Protein AF-E8QV75-F1 (afdb_monomer_lite)

Structure (mmCIF, N/CA/C/O backbone):
data_AF-E8QV75-F1
#
_entry.id   AF-E8QV75-F1
#
loop_
_atom_site.group_PDB
_atom_site.id
_atom_site.type_symbol
_atom_site.label_atom_id
_atom_site.label_alt_id
_atom_site.label_comp_id
_atom_site.label_asym_id
_atom_site.label_entity_id
_atom_site.label_seq_id
_atom_site.pdbx_PDB_ins_code
_atom_site.Cartn_x
_atom_site.Cartn_y
_atom_site.Cartn_z
_atom_site.occupancy
_atom_site.B_iso_or_equiv
_atom_site.auth_seq_id
_atom_site.auth_comp_id
_atom_site.auth_asym_id
_atom_site.auth_atom_id
_atom_site.pdbx_PDB_model_num
ATOM 1 N N . MET A 1 1 ? -1.898 -1.898 14.524 1.00 88.56 1 MET A N 1
ATOM 2 C CA . MET A 1 1 ? -2.535 -1.051 13.499 1.00 88.56 1 MET A CA 1
ATOM 3 C C . MET A 1 1 ? -1.989 -1.445 12.137 1.00 88.56 1 MET A C 1
ATOM 5 O O . MET A 1 1 ? -0.812 -1.779 12.062 1.00 88.56 1 MET A O 1
ATOM 9 N N . LEU A 1 2 ? -2.833 -1.435 11.109 1.00 92.75 2 LEU A N 1
ATOM 10 C CA . LEU A 1 2 ? -2.502 -1.723 9.718 1.00 92.75 2 LEU A CA 1
ATOM 11 C C . LEU A 1 2 ? -2.796 -0.472 8.886 1.00 92.75 2 LEU A C 1
ATOM 13 O O . LEU A 1 2 ? -3.930 -0.002 8.875 1.00 92.75 2 LEU A O 1
ATOM 17 N N . VAL A 1 3 ? -1.783 0.067 8.211 1.00 93.75 3 VAL A N 1
ATOM 18 C CA . VAL A 1 3 ? -1.945 1.204 7.297 1.00 93.75 3 VAL A CA 1
ATOM 19 C C . VAL A 1 3 ? -2.063 0.659 5.880 1.00 93.75 3 VAL A C 1
ATOM 21 O O . VAL A 1 3 ? -1.217 -0.124 5.452 1.00 93.75 3 VAL A O 1
ATOM 24 N N . VAL A 1 4 ? -3.118 1.048 5.172 1.00 94.06 4 VAL A N 1
ATOM 25 C CA . VAL A 1 4 ? -3.454 0.528 3.845 1.00 94.06 4 VAL A CA 1
ATOM 26 C C . VAL A 1 4 ? -3.567 1.688 2.865 1.00 94.06 4 VAL A C 1
ATOM 28 O O . VAL A 1 4 ? -4.321 2.634 3.101 1.00 94.06 4 VAL A O 1
ATOM 31 N N . GLY A 1 5 ? -2.829 1.600 1.759 1.00 92.62 5 GLY A N 1
ATOM 32 C CA . GLY A 1 5 ? -3.010 2.485 0.614 1.00 92.62 5 GLY A CA 1
ATOM 33 C C . GLY A 1 5 ? -4.380 2.264 -0.016 1.00 92.62 5 GLY A C 1
ATOM 34 O O . GLY A 1 5 ? -4.774 1.129 -0.277 1.00 92.62 5 GLY A O 1
ATOM 35 N N . LYS A 1 6 ? -5.135 3.343 -0.202 1.00 92.88 6 LYS A N 1
ATOM 36 C CA . LYS A 1 6 ? -6.418 3.328 -0.898 1.00 92.88 6 LYS A CA 1
ATOM 37 C C . LYS A 1 6 ? -6.435 4.487 -1.900 1.00 92.88 6 LYS A C 1
ATOM 39 O O . LYS A 1 6 ? -6.230 5.628 -1.480 1.00 92.88 6 LYS A O 1
ATOM 44 N N . PRO A 1 7 ? -6.629 4.231 -3.204 1.00 90.31 7 PRO A N 1
ATOM 45 C CA . PRO A 1 7 ? -6.713 5.293 -4.199 1.00 90.31 7 PRO A CA 1
ATOM 46 C C . PRO A 1 7 ? -8.009 6.095 -4.031 1.00 90.31 7 PRO A C 1
ATOM 48 O O . PRO A 1 7 ? -8.916 5.704 -3.289 1.00 90.31 7 PRO A O 1
ATOM 51 N N . ASN A 1 8 ? -8.126 7.221 -4.736 1.00 88.81 8 ASN A N 1
ATOM 52 C CA . ASN A 1 8 ? -9.360 8.005 -4.692 1.00 88.81 8 ASN A CA 1
ATOM 53 C C . ASN A 1 8 ? -10.611 7.217 -5.140 1.00 88.81 8 ASN A C 1
ATOM 55 O O . ASN A 1 8 ? -10.546 6.149 -5.757 1.00 88.81 8 ASN A O 1
ATOM 59 N N . GLU A 1 9 ? -11.782 7.777 -4.844 1.00 85.12 9 GLU A N 1
ATOM 60 C CA . GLU A 1 9 ? -13.081 7.148 -5.109 1.00 85.12 9 GLU A CA 1
ATOM 61 C C . GLU A 1 9 ? -13.368 6.910 -6.600 1.00 85.12 9 GLU A C 1
ATOM 63 O O . GLU A 1 9 ? -14.173 6.037 -6.925 1.00 85.12 9 GLU A O 1
ATOM 68 N N . ASN A 1 10 ? -12.663 7.591 -7.515 1.00 88.44 10 ASN A N 1
ATOM 69 C CA . ASN A 1 10 ? -12.804 7.353 -8.955 1.00 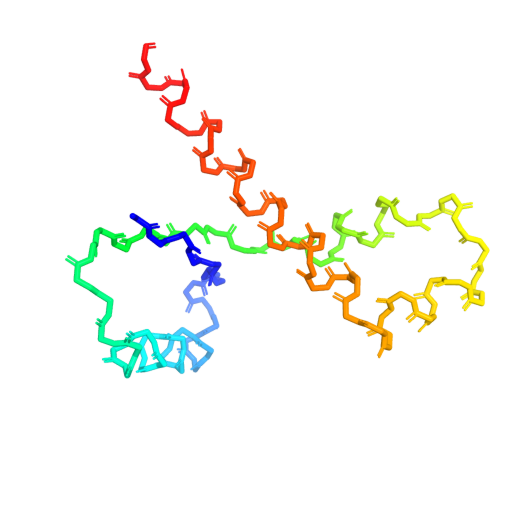88.44 10 ASN A CA 1
ATOM 70 C C . ASN A 1 10 ? -12.316 5.948 -9.356 1.00 88.44 10 ASN A C 1
ATOM 72 O O . ASN A 1 10 ? -12.701 5.446 -10.410 1.00 88.44 10 ASN A O 1
ATOM 76 N N . TYR A 1 11 ? -11.521 5.280 -8.512 1.00 87.62 11 TYR A N 1
ATOM 77 C CA . TYR A 1 11 ? -11.067 3.900 -8.700 1.00 87.62 11 TYR A CA 1
ATOM 78 C C . TYR A 1 11 ? -11.928 2.899 -7.909 1.00 87.62 11 TYR A C 1
ATOM 80 O O . TYR A 1 11 ? -11.422 2.094 -7.124 1.00 87.62 11 TYR A O 1
ATOM 88 N N . ALA A 1 12 ? -13.248 2.949 -8.113 1.00 88.56 12 ALA A N 1
ATOM 89 C CA . ALA A 1 12 ? -14.230 2.173 -7.351 1.00 88.56 12 ALA A CA 1
ATOM 90 C C . ALA A 1 12 ? -13.964 0.652 -7.334 1.00 88.56 12 ALA A C 1
ATOM 92 O O . ALA A 1 12 ? -14.027 0.041 -6.269 1.00 88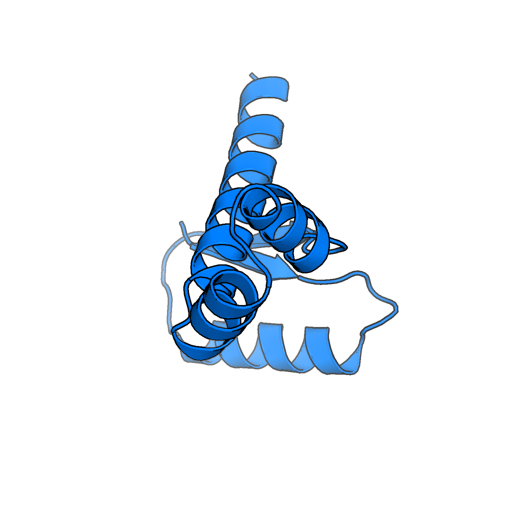.56 12 ALA A O 1
ATOM 93 N N . ASP A 1 13 ? -13.610 0.041 -8.472 1.00 92.44 13 ASP A N 1
ATOM 94 C CA . ASP A 1 13 ? -13.306 -1.402 -8.544 1.00 92.44 13 ASP A CA 1
ATOM 95 C C . ASP A 1 13 ? -12.083 -1.779 -7.691 1.00 92.44 13 ASP A C 1
ATOM 97 O O . ASP A 1 13 ? -12.132 -2.702 -6.876 1.00 92.44 13 ASP A O 1
ATOM 101 N N . THR A 1 14 ? -11.001 -1.003 -7.803 1.00 90.94 14 THR A N 1
ATOM 102 C CA . THR A 1 14 ? -9.791 -1.183 -6.991 1.00 90.94 14 THR A CA 1
ATOM 103 C C . THR A 1 14 ? -10.102 -1.034 -5.503 1.00 90.94 14 THR A C 1
ATOM 105 O O . THR A 1 14 ? -9.663 -1.857 -4.701 1.00 90.94 14 THR A O 1
ATOM 108 N N . ASN A 1 15 ? -10.916 -0.043 -5.133 1.00 91.94 15 ASN A N 1
ATOM 109 C CA . ASN A 1 15 ? -11.346 0.171 -3.753 1.00 91.94 15 ASN A CA 1
ATOM 110 C C . ASN A 1 15 ? -12.123 -1.027 -3.193 1.00 91.94 15 ASN A C 1
ATOM 112 O O . ASN A 1 15 ? -11.811 -1.493 -2.098 1.00 91.94 15 ASN A O 1
ATOM 116 N N . ILE A 1 16 ? -13.071 -1.575 -3.958 1.00 93.31 16 ILE A N 1
ATOM 117 C CA . ILE A 1 16 ? -13.835 -2.769 -3.564 1.00 93.31 16 ILE A CA 1
ATOM 118 C C . ILE A 1 16 ? -12.899 -3.962 -3.345 1.00 93.31 16 ILE A C 1
ATOM 120 O O . ILE A 1 16 ? -13.036 -4.690 -2.359 1.00 93.31 16 ILE A O 1
ATOM 124 N N . ARG A 1 17 ? -11.921 -4.158 -4.235 1.00 94.44 17 ARG A N 1
ATOM 125 C CA . ARG A 1 17 ? -10.952 -5.258 -4.135 1.00 94.44 17 ARG A CA 1
ATOM 126 C C . ARG A 1 17 ? -10.038 -5.118 -2.920 1.00 94.44 17 ARG A C 1
ATOM 128 O O . ARG A 1 17 ? -9.803 -6.115 -2.240 1.00 94.44 17 ARG A O 1
ATOM 135 N N . ILE A 1 18 ? -9.564 -3.907 -2.624 1.00 92.81 18 ILE A N 1
ATOM 136 C CA . ILE A 1 18 ? -8.753 -3.622 -1.431 1.00 92.81 18 ILE A CA 1
ATOM 137 C C . ILE A 1 18 ? -9.567 -3.904 -0.169 1.00 92.81 18 ILE A C 1
ATOM 139 O O . ILE A 1 18 ? -9.119 -4.647 0.700 1.00 92.81 18 ILE A O 1
ATOM 143 N N . GLU A 1 19 ? -10.788 -3.379 -0.074 1.00 91.31 19 GLU A N 1
ATOM 144 C CA . GLU A 1 19 ? -11.649 -3.604 1.091 1.00 91.31 19 GLU A CA 1
ATOM 145 C C . GLU A 1 19 ? -11.984 -5.082 1.288 1.00 91.31 19 GLU A C 1
ATOM 147 O O . GLU A 1 19 ? -11.975 -5.578 2.417 1.00 91.31 19 GLU A O 1
ATOM 152 N N . HIS A 1 20 ? -12.256 -5.803 0.200 1.00 93.62 20 HIS A N 1
ATOM 153 C CA . HIS A 1 20 ? -12.469 -7.243 0.250 1.00 93.62 20 HIS A CA 1
ATOM 154 C C . HIS A 1 20 ? -11.222 -7.973 0.757 1.00 93.62 20 HIS A C 1
ATOM 156 O O . HIS A 1 20 ? -11.329 -8.799 1.659 1.00 93.62 20 HIS A O 1
ATOM 162 N N . PHE A 1 21 ? -10.042 -7.636 0.234 1.00 93.69 21 PHE A N 1
ATOM 163 C CA . PHE A 1 21 ? -8.785 -8.245 0.656 1.00 93.69 21 PHE A CA 1
ATOM 164 C C . PHE A 1 21 ? -8.510 -8.016 2.144 1.00 93.69 21 PHE A C 1
ATOM 166 O O . PHE A 1 21 ? -8.221 -8.964 2.867 1.00 93.69 21 PHE A O 1
ATOM 173 N N . ILE A 1 22 ? -8.674 -6.787 2.633 1.00 92.81 22 ILE A N 1
ATOM 174 C CA . ILE A 1 22 ? -8.446 -6.461 4.044 1.00 92.81 22 ILE A CA 1
ATOM 175 C C . ILE A 1 22 ? -9.391 -7.234 4.973 1.00 92.81 22 ILE A C 1
ATOM 177 O O . ILE A 1 22 ? -8.960 -7.679 6.036 1.00 92.81 22 ILE A O 1
ATOM 181 N N . LYS A 1 23 ? -10.643 -7.476 4.560 1.00 90.31 23 LYS A N 1
ATOM 182 C CA . LYS A 1 23 ? -11.571 -8.337 5.315 1.00 90.31 23 LYS A CA 1
ATOM 183 C C . LYS A 1 23 ? -11.076 -9.783 5.435 1.00 90.31 23 LYS A C 1
ATOM 185 O O . LYS A 1 23 ? -11.376 -10.428 6.433 1.00 90.31 23 LYS A O 1
ATOM 190 N N . LEU A 1 24 ? -10.321 -10.290 4.457 1.00 93.62 24 LEU A N 1
ATOM 191 C CA . LEU A 1 24 ? -9.770 -11.652 4.480 1.00 93.62 24 LEU A CA 1
ATOM 192 C C . LEU A 1 24 ? -8.549 -11.801 5.396 1.00 93.62 24 LEU A C 1
ATOM 194 O O . LEU A 1 24 ? -8.279 -12.903 5.860 1.00 93.62 24 LEU A O 1
ATOM 198 N N . VAL A 1 25 ? -7.809 -10.719 5.659 1.00 90.44 25 VAL A N 1
ATOM 199 C CA . VAL A 1 25 ? -6.573 -10.752 6.466 1.00 90.44 25 VAL A CA 1
ATOM 200 C C . VAL A 1 25 ? -6.849 -11.043 7.957 1.00 90.44 25 VAL A C 1
ATOM 202 O O . VAL A 1 25 ? -5.917 -11.373 8.683 1.00 90.44 25 VAL A O 1
ATOM 205 N N . ASP A 1 26 ? -8.107 -10.953 8.418 1.00 85.75 26 ASP A N 1
ATOM 206 C CA . ASP A 1 26 ? -8.526 -11.134 9.827 1.00 85.75 26 ASP A CA 1
ATOM 207 C C . ASP A 1 26 ? -7.636 -10.361 10.823 1.00 85.75 26 ASP A C 1
ATOM 209 O O . ASP A 1 26 ? -7.189 -10.852 11.865 1.00 85.75 26 ASP A O 1
ATOM 213 N N . PHE A 1 27 ? -7.318 -9.112 10.478 1.00 92.75 27 PHE A N 1
ATOM 214 C CA . PHE A 1 27 ? -6.489 -8.269 11.324 1.00 92.75 27 PHE A CA 1
ATOM 215 C C . PHE A 1 27 ? -7.324 -7.653 12.452 1.00 92.75 27 PHE A C 1
ATOM 217 O O . PHE A 1 27 ? -8.194 -6.821 12.214 1.00 92.75 27 PHE A O 1
ATOM 224 N N . LYS A 1 28 ? -7.026 -8.023 13.701 1.00 91.25 28 LYS A N 1
ATOM 225 C CA . LYS A 1 28 ? -7.784 -7.577 14.889 1.00 91.25 28 LYS A CA 1
ATOM 226 C C . LYS A 1 28 ? -7.462 -6.160 15.377 1.00 91.25 28 LYS A C 1
ATOM 228 O O . LYS A 1 28 ? -8.062 -5.699 16.343 1.00 91.25 28 LYS A O 1
ATOM 233 N N . GLY A 1 29 ? -6.473 -5.494 14.783 1.00 91.56 29 GLY A N 1
ATOM 234 C CA . GLY A 1 29 ? -6.105 -4.124 15.142 1.00 91.56 29 GLY A CA 1
ATOM 235 C C . GLY A 1 29 ? -6.830 -3.074 14.300 1.00 91.56 29 GLY A C 1
ATOM 236 O O . GLY A 1 29 ? -7.532 -3.393 13.349 1.00 91.56 29 GLY A O 1
ATOM 237 N N . GLU A 1 30 ? -6.598 -1.801 14.617 1.00 92.31 30 GLU A N 1
ATOM 238 C CA . GLU A 1 30 ? -7.099 -0.680 13.814 1.00 92.31 30 GLU A CA 1
ATOM 239 C C . GLU A 1 30 ? -6.550 -0.728 12.383 1.00 92.31 30 GLU A C 1
ATOM 241 O O . GLU A 1 30 ? -5.345 -0.924 12.186 1.00 92.31 30 GLU A O 1
ATOM 246 N N . ILE A 1 31 ? -7.432 -0.528 11.405 1.00 93.00 31 ILE A N 1
ATOM 247 C CA . ILE A 1 31 ? -7.093 -0.393 9.989 1.00 93.00 31 ILE A CA 1
ATOM 248 C C . ILE A 1 31 ? -7.272 1.073 9.607 1.00 93.00 31 IL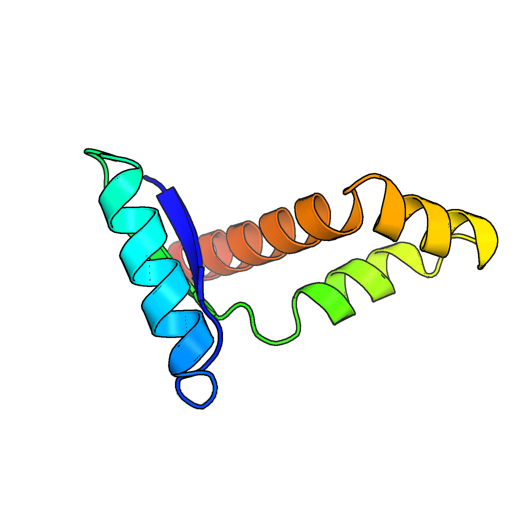E A C 1
ATOM 250 O O . ILE A 1 31 ? -8.362 1.624 9.752 1.00 93.00 31 ILE A O 1
ATOM 254 N N . VAL A 1 32 ? -6.211 1.686 9.091 1.00 93.75 32 VAL A N 1
ATOM 255 C CA . VAL A 1 32 ? -6.201 3.083 8.656 1.00 93.75 32 VAL A CA 1
ATOM 256 C C . VAL A 1 32 ? -5.980 3.132 7.152 1.00 93.75 32 VAL A C 1
ATOM 258 O O . VAL A 1 32 ? -4.965 2.649 6.652 1.00 93.75 32 VAL A O 1
ATOM 261 N N . PHE A 1 33 ? -6.919 3.741 6.433 1.00 92.69 33 PHE A N 1
ATOM 262 C CA . PHE A 1 33 ? -6.792 3.965 4.997 1.00 92.69 33 PHE A CA 1
ATOM 263 C C . PHE A 1 33 ? -6.144 5.317 4.722 1.00 92.69 33 PHE A C 1
ATOM 265 O O . PHE A 1 33 ? -6.553 6.338 5.276 1.00 92.69 33 PHE A O 1
ATOM 272 N N . ILE A 1 34 ? -5.146 5.320 3.846 1.00 93.56 34 ILE A N 1
ATOM 273 C CA . ILE A 1 34 ? -4.404 6.513 3.446 1.00 93.56 34 ILE A CA 1
ATOM 274 C C . ILE A 1 34 ? -4.446 6.631 1.936 1.00 93.56 34 ILE A C 1
ATOM 276 O O . ILE A 1 34 ? -4.302 5.636 1.231 1.00 93.56 34 ILE A O 1
ATOM 280 N N . ASN A 1 35 ? -4.621 7.859 1.451 1.00 89.62 35 ASN A N 1
ATOM 281 C CA . ASN A 1 35 ? -4.612 8.123 0.023 1.00 89.62 35 ASN A CA 1
ATOM 282 C C . ASN A 1 35 ? -3.278 7.665 -0.593 1.00 89.62 35 ASN A C 1
ATOM 284 O O . ASN A 1 35 ? -2.210 8.148 -0.205 1.00 89.62 35 ASN A O 1
ATOM 288 N N . GLU A 1 36 ? -3.364 6.738 -1.542 1.00 86.94 36 GLU A N 1
ATOM 289 C CA . GLU A 1 36 ? -2.233 6.172 -2.279 1.00 86.94 36 GLU A CA 1
ATOM 290 C C . GLU A 1 36 ? -1.939 6.912 -3.593 1.00 86.94 36 GLU A C 1
ATOM 292 O O . GLU A 1 36 ? -0.914 6.663 -4.222 1.00 86.94 36 GLU A O 1
ATOM 297 N N . ASP A 1 37 ? -2.780 7.865 -4.001 1.00 86.56 37 ASP A N 1
ATOM 298 C CA . ASP A 1 37 ? -2.605 8.584 -5.260 1.00 86.56 37 ASP A CA 1
ATOM 299 C C . ASP A 1 37 ? -1.162 9.120 -5.395 1.00 86.56 37 ASP A C 1
ATOM 301 O O . ASP A 1 37 ? -0.578 9.690 -4.462 1.00 86.56 37 ASP A O 1
ATOM 305 N N . SER A 1 38 ? -0.583 8.881 -6.574 1.00 81.88 38 SER A N 1
ATOM 306 C CA . SER A 1 38 ? 0.787 9.247 -6.968 1.00 81.88 38 SER A CA 1
ATOM 307 C C . SER A 1 38 ? 1.939 8.587 -6.190 1.00 81.88 38 SER A C 1
ATOM 309 O O . SER A 1 38 ? 3.092 8.876 -6.501 1.00 81.88 38 SER A O 1
ATOM 311 N N . SER A 1 39 ? 1.687 7.661 -5.255 1.00 78.25 39 SER A N 1
ATOM 312 C CA . SER A 1 39 ? 2.747 6.995 -4.468 1.00 78.25 39 SER A CA 1
ATOM 313 C C . SER A 1 39 ? 3.791 6.290 -5.345 1.00 78.25 39 SER A C 1
ATOM 315 O O . SER A 1 39 ? 4.989 6.373 -5.089 1.00 78.25 39 SER A O 1
ATOM 317 N N . SER A 1 40 ? 3.346 5.651 -6.428 1.00 74.44 40 SER A N 1
ATOM 318 C CA . SER A 1 40 ? 4.211 4.954 -7.384 1.00 74.44 40 SER A CA 1
ATOM 319 C C . SER A 1 40 ? 5.075 5.906 -8.211 1.00 74.44 40 SER A C 1
ATOM 321 O O . SER A 1 40 ? 6.181 5.535 -8.602 1.00 74.44 40 SER A O 1
ATOM 323 N N . ILE A 1 41 ? 4.604 7.135 -8.451 1.00 79.31 41 ILE A N 1
ATOM 324 C CA . ILE A 1 41 ? 5.365 8.187 -9.136 1.00 79.31 41 ILE A CA 1
ATOM 325 C C . ILE A 1 41 ? 6.444 8.718 -8.191 1.00 79.31 41 ILE A C 1
ATOM 327 O O . ILE A 1 41 ? 7.612 8.713 -8.561 1.00 79.31 41 ILE A O 1
ATOM 331 N N . GLU A 1 42 ? 6.086 9.050 -6.950 1.00 79.12 42 GLU A N 1
ATOM 332 C CA . GLU A 1 42 ? 7.027 9.511 -5.916 1.00 79.12 42 GLU A CA 1
ATOM 333 C C . GLU A 1 42 ? 8.101 8.451 -5.611 1.00 79.12 42 GLU A C 1
ATOM 335 O O . GLU A 1 42 ? 9.299 8.735 -5.562 1.00 79.12 42 GLU A O 1
ATOM 340 N N . ALA A 1 43 ? 7.704 7.182 -5.487 1.00 79.00 43 ALA A N 1
ATOM 341 C CA . ALA A 1 43 ? 8.634 6.068 -5.314 1.00 79.00 43 ALA 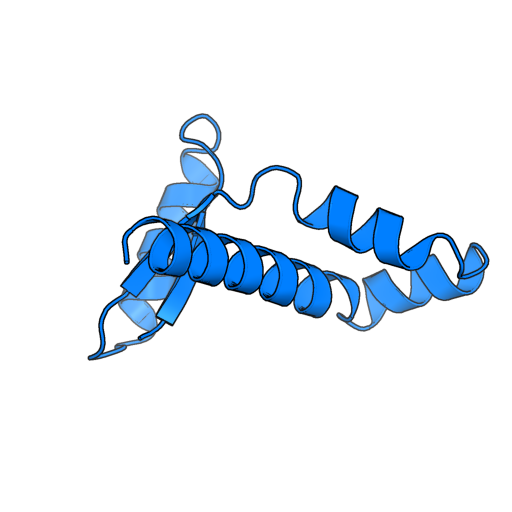A CA 1
ATOM 342 C C . ALA A 1 43 ? 9.576 5.904 -6.522 1.00 79.00 43 ALA A C 1
ATOM 344 O O . ALA A 1 43 ? 10.735 5.517 -6.379 1.00 79.00 43 ALA A O 1
ATOM 345 N N . CYS A 1 44 ? 9.088 6.216 -7.720 1.00 74.19 44 CYS A N 1
ATOM 346 C CA . CYS A 1 44 ? 9.834 6.166 -8.970 1.00 74.19 44 CYS A CA 1
ATOM 347 C C . CYS A 1 44 ? 10.793 7.365 -9.136 1.00 74.19 44 CYS A C 1
ATOM 349 O O . CYS A 1 44 ? 11.879 7.181 -9.699 1.00 74.19 44 CYS A O 1
ATOM 351 N N . GLU A 1 45 ? 10.435 8.546 -8.621 1.00 76.88 45 GLU A N 1
ATOM 352 C CA . GLU A 1 45 ? 11.292 9.738 -8.489 1.00 76.88 45 GLU A CA 1
ATOM 353 C C . GLU A 1 45 ? 12.440 9.488 -7.506 1.00 76.88 45 GLU A C 1
ATOM 355 O O . GLU A 1 45 ? 13.605 9.726 -7.825 1.00 76.88 45 GLU A O 1
ATOM 360 N N . ASN A 1 46 ? 12.149 8.846 -6.371 1.00 67.19 46 ASN A N 1
ATOM 361 C CA . ASN A 1 46 ? 13.165 8.401 -5.413 1.00 67.19 46 ASN A CA 1
ATOM 362 C C . ASN A 1 46 ? 14.191 7.426 -6.013 1.00 67.19 46 ASN A C 1
ATOM 364 O O . ASN A 1 46 ? 15.242 7.206 -5.422 1.00 67.19 46 ASN A O 1
ATOM 368 N N . LEU A 1 47 ? 13.922 6.843 -7.184 1.00 70.06 47 LEU A N 1
ATOM 369 C CA . LEU A 1 47 ? 14.826 5.946 -7.902 1.00 70.06 47 LEU A CA 1
ATOM 370 C C . LEU A 1 47 ? 15.505 6.617 -9.107 1.00 70.06 47 LEU A C 1
ATOM 372 O O . LEU A 1 47 ? 16.234 5.942 -9.830 1.00 70.06 47 LEU A O 1
ATOM 376 N N . GLU A 1 48 ? 15.299 7.912 -9.365 1.00 67.88 48 GLU A N 1
ATOM 377 C CA . GLU A 1 48 ? 15.859 8.595 -10.545 1.00 67.88 48 GLU A CA 1
ATOM 378 C C . GLU A 1 48 ? 17.382 8.699 -10.552 1.00 67.88 48 GLU A C 1
ATOM 380 O O . GLU A 1 48 ?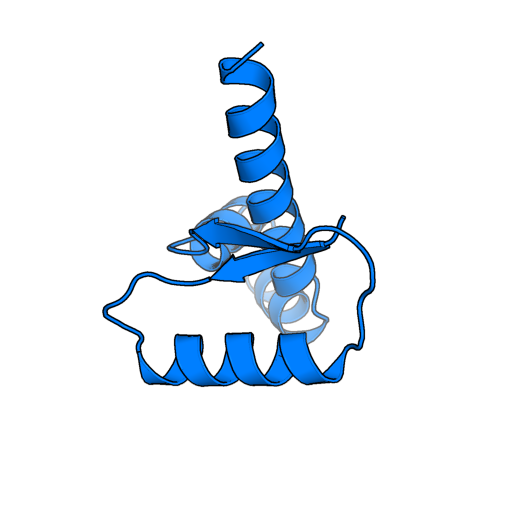 17.987 8.715 -11.625 1.00 67.88 48 GLU A O 1
ATOM 385 N N . TYR A 1 49 ? 18.020 8.669 -9.379 1.00 69.31 49 TYR A N 1
ATOM 386 C CA . TYR A 1 49 ? 19.479 8.576 -9.280 1.00 69.31 49 TYR A CA 1
ATOM 387 C C . TYR A 1 49 ? 20.025 7.246 -9.838 1.00 69.31 49 TYR A C 1
ATOM 389 O O . TYR A 1 49 ? 21.220 7.120 -10.115 1.00 69.31 49 TYR A O 1
ATOM 397 N N . LEU A 1 50 ? 19.169 6.234 -10.018 1.00 63.41 50 LEU A N 1
ATOM 398 C CA . LEU A 1 50 ? 19.529 4.957 -10.614 1.00 63.41 50 LEU A CA 1
ATOM 399 C C . LEU A 1 50 ? 19.383 5.021 -12.139 1.00 63.41 50 LEU A C 1
ATOM 401 O O . LEU A 1 50 ? 18.327 5.342 -12.683 1.00 63.41 50 LEU A O 1
ATOM 405 N N . GLY A 1 51 ? 20.423 4.603 -12.865 1.00 72.75 51 GLY A N 1
ATOM 406 C CA . GLY A 1 51 ? 20.345 4.459 -14.322 1.00 72.75 51 GLY A CA 1
ATOM 407 C C . GLY A 1 51 ? 19.180 3.555 -14.770 1.00 72.75 51 GLY A C 1
ATOM 408 O O . GLY A 1 51 ? 18.785 2.628 -14.059 1.00 72.75 51 GLY A O 1
ATOM 409 N N . ARG A 1 52 ? 18.659 3.769 -15.992 1.00 71.88 52 ARG A N 1
ATOM 410 C CA . ARG A 1 52 ? 17.448 3.105 -16.548 1.00 71.88 52 ARG A CA 1
ATOM 411 C C . ARG A 1 52 ? 17.358 1.589 -16.300 1.00 71.88 52 ARG A C 1
ATOM 413 O O . ARG A 1 52 ? 16.271 1.061 -16.077 1.00 71.88 52 ARG A O 1
ATOM 420 N N . LYS A 1 53 ? 18.491 0.875 -16.339 1.00 71.25 53 LYS A N 1
ATOM 421 C CA . LYS A 1 53 ? 18.566 -0.579 -16.106 1.00 71.25 53 LYS A CA 1
ATOM 422 C C . LYS A 1 53 ? 18.193 -0.966 -14.667 1.00 71.25 53 LYS A C 1
ATOM 424 O O . LYS A 1 53 ? 17.476 -1.944 -14.480 1.00 71.25 53 LYS A O 1
ATOM 429 N N . ASN A 1 54 ? 18.645 -0.190 -13.685 1.00 70.38 54 ASN A N 1
ATOM 430 C CA . ASN A 1 54 ? 18.384 -0.418 -12.264 1.00 70.38 54 ASN A CA 1
ATOM 431 C C . ASN A 1 54 ? 16.951 -0.031 -11.883 1.00 70.38 54 ASN A C 1
ATOM 433 O O . ASN A 1 54 ? 16.324 -0.750 -11.116 1.00 70.38 54 ASN A O 1
ATOM 437 N N . LYS A 1 55 ? 16.385 1.014 -12.501 1.00 69.81 55 LYS A N 1
ATOM 438 C CA . LYS A 1 55 ? 14.965 1.374 -12.338 1.00 69.81 55 LYS A CA 1
ATOM 439 C C . LYS A 1 55 ? 14.030 0.238 -12.770 1.00 69.81 55 LYS A C 1
ATOM 441 O O . LYS A 1 55 ? 13.113 -0.135 -12.051 1.00 69.81 55 LYS A O 1
ATOM 446 N N . ARG A 1 56 ? 14.321 -0.394 -13.914 1.00 70.50 56 ARG A N 1
ATOM 447 C CA . ARG A 1 56 ? 13.565 -1.563 -14.396 1.00 70.50 56 ARG A CA 1
ATOM 448 C C . ARG A 1 56 ? 13.725 -2.795 -13.497 1.00 70.50 56 ARG A C 1
ATOM 450 O O . ARG A 1 56 ? 12.796 -3.587 -13.396 1.00 70.50 56 ARG A O 1
ATOM 457 N N . LEU A 1 57 ? 14.889 -2.968 -12.870 1.00 72.81 57 LEU A N 1
ATOM 458 C CA . LEU A 1 57 ? 15.104 -4.028 -11.882 1.00 72.81 57 LEU A CA 1
ATOM 459 C C . LEU A 1 57 ? 14.298 -3.769 -10.604 1.00 72.81 57 LEU A C 1
ATOM 461 O O . LEU A 1 57 ? 13.623 -4.686 -10.163 1.00 72.81 57 LEU A O 1
ATOM 465 N N . ALA A 1 58 ? 14.278 -2.527 -10.108 1.00 67.56 58 ALA A N 1
ATOM 466 C CA . ALA A 1 58 ? 13.524 -2.125 -8.916 1.00 67.56 58 ALA A CA 1
ATOM 467 C C . ALA A 1 58 ? 11.996 -2.303 -9.055 1.00 67.56 58 ALA A C 1
ATOM 469 O O . ALA A 1 58 ? 11.289 -2.532 -8.077 1.00 67.56 58 ALA A O 1
ATOM 470 N N . ILE A 1 59 ? 11.474 -2.199 -10.281 1.00 71.44 59 ILE A N 1
ATOM 471 C CA . ILE A 1 59 ? 10.074 -2.531 -10.591 1.00 71.44 59 ILE A CA 1
ATOM 472 C C . ILE A 1 59 ? 9.858 -4.048 -10.537 1.00 71.44 59 ILE A C 1
ATOM 474 O O . ILE A 1 59 ? 8.828 -4.522 -10.077 1.00 71.44 59 ILE A O 1
ATOM 478 N N . LYS A 1 60 ? 10.823 -4.828 -11.033 1.00 76.50 60 LYS A N 1
ATOM 479 C CA . LYS A 1 60 ? 10.690 -6.281 -11.179 1.00 76.50 60 LYS A CA 1
ATOM 480 C C . LYS A 1 60 ? 10.952 -7.044 -9.875 1.00 76.50 60 LYS A C 1
ATOM 482 O O . LYS A 1 60 ? 10.492 -8.173 -9.747 1.00 76.50 60 LYS A O 1
ATOM 487 N N . ASP A 1 61 ? 11.708 -6.462 -8.948 1.00 83.12 61 ASP A N 1
ATOM 488 C CA . ASP A 1 61 ? 12.091 -7.081 -7.674 1.00 83.12 61 ASP A CA 1
ATOM 489 C C . ASP A 1 61 ? 11.213 -6.655 -6.479 1.00 83.12 61 ASP A C 1
ATOM 491 O O . ASP A 1 61 ? 11.459 -7.105 -5.362 1.00 83.12 61 ASP A O 1
ATOM 495 N N . GLY A 1 62 ? 10.187 -5.822 -6.705 1.00 81.44 62 GLY A N 1
ATOM 496 C CA . GLY A 1 62 ? 9.244 -5.369 -5.673 1.00 81.44 62 GLY A CA 1
ATOM 497 C C . GLY A 1 62 ? 9.757 -4.224 -4.788 1.00 81.44 62 GLY A C 1
ATOM 498 O O . GLY A 1 62 ? 9.071 -3.808 -3.849 1.00 81.44 62 GLY A O 1
ATOM 499 N N . ARG A 1 63 ? 10.945 -3.663 -5.068 1.00 84.88 63 ARG A N 1
ATOM 500 C CA . ARG A 1 63 ? 11.446 -2.479 -4.344 1.00 84.88 63 ARG A CA 1
ATOM 501 C C . ARG A 1 63 ? 10.551 -1.266 -4.539 1.00 84.88 63 ARG A C 1
ATOM 503 O O . ARG A 1 63 ? 10.372 -0.507 -3.591 1.00 84.88 63 ARG A O 1
ATOM 510 N N . LEU A 1 64 ? 9.987 -1.085 -5.734 1.00 82.25 64 LEU A N 1
ATOM 511 C CA . LEU A 1 64 ? 9.058 0.015 -5.995 1.00 82.25 64 LEU A CA 1
ATOM 512 C C . LEU A 1 64 ? 7.807 -0.078 -5.104 1.00 82.25 64 LEU A C 1
ATOM 514 O O . LEU A 1 64 ? 7.385 0.930 -4.538 1.00 82.25 64 LEU A O 1
ATOM 518 N N . ASP A 1 65 ? 7.264 -1.282 -4.923 1.00 84.75 65 ASP A N 1
ATOM 519 C CA . ASP A 1 65 ? 6.091 -1.514 -4.072 1.00 84.75 65 ASP A CA 1
ATOM 520 C C . ASP A 1 65 ? 6.421 -1.229 -2.603 1.00 84.75 65 ASP A C 1
ATOM 522 O O . ASP A 1 65 ? 5.671 -0.546 -1.907 1.00 84.75 65 ASP A O 1
ATOM 526 N N . SER A 1 66 ? 7.598 -1.671 -2.147 1.00 89.12 66 SER A N 1
ATOM 527 C CA . SER A 1 66 ? 8.078 -1.394 -0.786 1.00 89.12 66 SER A CA 1
ATOM 528 C C . SER A 1 66 ? 8.265 0.107 -0.537 1.00 89.12 66 SER A C 1
ATOM 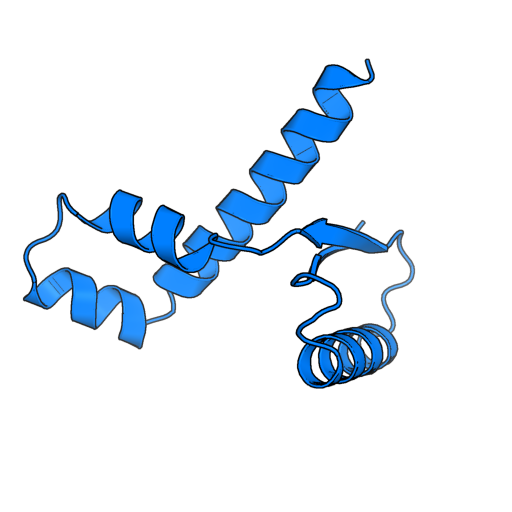530 O O . SER A 1 66 ? 7.880 0.613 0.513 1.00 89.12 66 SER A O 1
ATOM 532 N N . LEU A 1 67 ? 8.819 0.837 -1.510 1.00 88.00 67 LEU A N 1
ATOM 533 C CA . LEU A 1 67 ? 8.985 2.290 -1.422 1.00 88.00 67 LEU A CA 1
ATOM 534 C C . LEU A 1 67 ? 7.640 3.021 -1.414 1.00 88.00 67 LEU A C 1
ATOM 536 O O . LEU A 1 67 ? 7.468 3.970 -0.653 1.00 88.00 67 LEU A O 1
ATOM 540 N N . SER A 1 68 ? 6.677 2.551 -2.207 1.00 88.50 68 SER A N 1
ATOM 541 C CA . SER A 1 68 ? 5.317 3.098 -2.215 1.00 88.50 68 SER A CA 1
ATOM 542 C C . SER A 1 68 ? 4.642 2.895 -0.852 1.00 88.50 68 SER A C 1
ATOM 544 O O . SER A 1 68 ? 4.078 3.837 -0.297 1.00 88.50 68 SER A O 1
ATOM 546 N N . ALA A 1 69 ? 4.785 1.707 -0.251 1.00 91.81 69 ALA A N 1
ATOM 547 C CA . ALA A 1 69 ? 4.299 1.419 1.099 1.00 91.81 69 ALA A CA 1
ATOM 548 C C . ALA A 1 69 ? 4.954 2.311 2.170 1.00 91.81 69 ALA A C 1
ATOM 550 O O . ALA A 1 69 ? 4.261 2.804 3.063 1.00 91.81 69 ALA A O 1
ATOM 551 N N . CYS A 1 70 ? 6.262 2.574 2.064 1.00 91.31 70 CYS A N 1
ATOM 552 C CA . CYS A 1 70 ? 6.941 3.535 2.936 1.00 91.31 70 CYS A CA 1
ATOM 553 C C . CYS A 1 70 ? 6.358 4.947 2.793 1.00 91.31 70 CYS A C 1
ATOM 555 O O . CYS A 1 70 ? 6.031 5.561 3.805 1.00 91.31 70 CYS A O 1
ATOM 557 N N . GLY A 1 71 ? 6.152 5.436 1.566 1.00 89.94 71 GLY A N 1
ATOM 558 C CA . GLY A 1 71 ? 5.549 6.754 1.332 1.00 89.94 71 GLY A CA 1
ATOM 559 C C . GLY A 1 71 ? 4.141 6.876 1.927 1.00 89.94 71 GLY A C 1
ATOM 560 O O . GLY A 1 71 ? 3.805 7.879 2.557 1.00 89.94 71 GLY A O 1
ATOM 561 N N . ILE A 1 72 ? 3.325 5.823 1.821 1.00 92.56 72 ILE A N 1
ATOM 562 C CA . ILE A 1 72 ? 1.998 5.761 2.456 1.00 92.56 72 ILE A CA 1
ATOM 563 C C . ILE A 1 72 ? 2.112 5.855 3.989 1.00 92.56 72 ILE A C 1
ATOM 565 O O . ILE A 1 72 ? 1.358 6.597 4.627 1.00 92.56 72 ILE A O 1
ATOM 569 N N . LEU A 1 73 ? 3.065 5.139 4.592 1.00 92.81 73 LEU A N 1
ATOM 570 C CA . LEU A 1 73 ? 3.302 5.186 6.036 1.00 92.81 73 LEU A CA 1
ATOM 571 C C . LEU A 1 73 ? 3.806 6.563 6.495 1.00 92.81 73 LEU A C 1
ATOM 573 O O . LEU A 1 73 ? 3.357 7.072 7.521 1.00 92.81 73 LEU A O 1
ATOM 577 N N . GLU A 1 74 ? 4.692 7.200 5.734 1.00 91.19 74 GLU A N 1
ATOM 578 C CA . GLU A 1 74 ? 5.163 8.560 6.012 1.00 91.19 74 GLU A CA 1
ATOM 579 C C . GLU A 1 74 ? 4.011 9.571 5.989 1.00 91.19 74 GLU A C 1
ATOM 581 O O . GLU A 1 74 ? 3.890 10.386 6.908 1.00 91.19 74 GLU A O 1
ATOM 586 N N . ARG A 1 75 ? 3.109 9.477 5.000 1.00 91.19 75 ARG A N 1
ATOM 587 C CA . ARG A 1 75 ? 1.887 10.299 4.932 1.00 91.19 75 ARG A CA 1
ATOM 588 C C . ARG A 1 75 ? 1.017 10.113 6.178 1.00 91.19 75 ARG A C 1
ATOM 590 O O . ARG A 1 75 ? 0.522 11.100 6.723 1.00 91.19 75 ARG A O 1
ATOM 597 N N . TYR A 1 76 ? 0.859 8.879 6.663 1.00 93.44 76 TYR A N 1
ATOM 598 C CA . TYR A 1 76 ? 0.164 8.611 7.925 1.00 93.44 76 TYR A CA 1
ATOM 599 C C . TYR A 1 76 ? 0.855 9.292 9.115 1.00 93.44 76 TYR A C 1
ATOM 601 O O . TYR A 1 76 ? 0.212 10.041 9.852 1.00 93.44 76 TYR A O 1
ATOM 609 N N . CYS A 1 77 ? 2.167 9.094 9.276 1.00 91.12 77 CYS A N 1
ATOM 610 C CA . CYS A 1 77 ? 2.939 9.702 10.360 1.00 91.12 77 CYS A CA 1
ATOM 611 C C . CYS A 1 77 ? 2.795 11.228 10.369 1.00 91.12 77 CYS A C 1
ATOM 613 O O . CYS A 1 77 ? 2.574 11.819 11.422 1.00 91.12 77 CYS A O 1
ATOM 615 N N . GLN A 1 78 ? 2.834 11.875 9.202 1.00 90.25 78 GLN A N 1
ATOM 616 C CA . GLN A 1 78 ? 2.617 13.318 9.090 1.00 90.25 78 GLN A CA 1
ATOM 617 C C . GLN A 1 78 ? 1.207 13.746 9.522 1.00 90.25 78 GLN A C 1
ATOM 619 O O . GLN A 1 78 ? 1.065 14.786 10.161 1.00 90.25 78 GLN A O 1
ATOM 624 N N . GLN A 1 79 ? 0.163 12.976 9.197 1.00 88.44 79 GLN A N 1
ATOM 625 C CA . GLN A 1 79 ? -1.206 13.280 9.635 1.00 88.44 79 GLN A CA 1
ATOM 626 C C . GLN A 1 79 ? -1.368 13.161 11.152 1.00 88.44 79 GLN A C 1
ATOM 628 O O . GLN A 1 79 ? -2.076 13.971 11.747 1.00 88.44 79 GLN A O 1
ATOM 633 N N . VAL A 1 80 ? -0.720 12.175 11.775 1.00 87.75 80 VAL A N 1
ATOM 634 C CA . VAL A 1 80 ? -0.748 11.988 13.233 1.00 87.75 80 VAL A CA 1
ATOM 635 C C . VAL A 1 80 ? 0.054 13.079 13.936 1.00 87.75 80 VAL A C 1
ATOM 637 O O . VAL A 1 80 ? -0.447 13.690 14.873 1.00 87.75 80 VAL A O 1
ATOM 640 N N . LEU A 1 81 ? 1.262 13.379 13.452 1.00 81.12 81 LEU A N 1
ATOM 641 C CA . LEU A 1 81 ? 2.140 14.393 14.043 1.00 81.12 81 LEU A CA 1
ATOM 642 C C . LEU A 1 81 ? 1.584 15.817 13.908 1.00 81.12 81 LEU A C 1
ATOM 644 O O . LEU A 1 81 ? 1.795 16.627 14.798 1.00 81.12 81 LEU A O 1
ATOM 648 N N . LYS A 1 82 ? 0.849 16.132 12.831 1.00 70.94 82 LYS A N 1
ATOM 649 C CA . LYS A 1 82 ? 0.171 17.435 12.669 1.00 70.94 82 LYS A CA 1
ATOM 650 C C . LYS A 1 82 ? -1.083 17.596 13.537 1.00 70.94 82 LYS A C 1
ATOM 652 O O . LYS A 1 82 ? -1.602 18.704 13.629 1.00 70.94 82 LYS A O 1
ATOM 657 N N . LYS A 1 83 ? -1.608 16.505 14.099 1.00 58.53 83 LYS A N 1
ATOM 658 C CA . LYS A 1 83 ? -2.770 16.514 15.002 1.00 58.53 83 LYS A CA 1
ATOM 659 C C . LYS A 1 83 ? -2.376 16.579 16.485 1.00 58.53 83 LYS A C 1
ATOM 661 O O . LYS A 1 83 ? -3.278 16.689 17.313 1.00 58.53 83 LYS A O 1
ATOM 666 N N . GLY A 1 84 ? -1.082 16.461 16.799 1.00 48.69 84 GLY A N 1
ATOM 667 C CA . GLY A 1 84 ? -0.522 16.539 18.153 1.00 48.69 84 GLY A CA 1
ATOM 668 C C . GLY A 1 84 ? -0.105 17.943 18.560 1.00 48.69 84 GLY A C 1
ATOM 669 O O . GLY A 1 84 ? 0.157 18.770 17.658 1.00 48.69 84 GLY A O 1
#

Sequence (84 aa):
MLVVGKPNENYADTNIRIEHFIKLVDFKGEIVFINEDSSSIEACENLEYLGRKNKRLAIKDGRLDSLSACGILERYCQQVLKKG

Foldseek 3Di:
DAEDEDADCVPVVSNVVRVVVVVVVPDPDDYHYFHLPCLLVVLLVVCVVPPPVVSVVCVVVCVSVVSSVVVSVVRVVVVVVVVD

Secondary structure (DSSP, 8-state):
-EEEEE--TT-HHHHHHHHHHHHHTT--S-EEEEE-TTHHHHHHHTTTTS-HHHHHHHHHTTHHHHHHHHHHHHHHHHHHHTT-

InterPro domains:
  IPR012337 Ribonuclease H-like superfamily [SSF53098] (2-79)
  IPR037027 YqgF/RNase H-like domain superfamily [G3DSA:3.30.420.140] (1-80)

Organism: Helicobacter pylori (strain SouthAfrica7) (NCBI:txid907239)

Radius of gyration: 14.55 Å; chains: 1; bounding box: 35×29×35 Å

pLDDT: mean 84.33, std 9.91, range [48.69, 94.44]